Protein AF-D2HVD3-F1 (afdb_monomer_lite)

pLDDT: mean 91.42, std 8.37, range [62.47, 98.31]

Structure (mmCIF, N/CA/C/O backbone):
data_AF-D2HVD3-F1
#
_entry.id   AF-D2HVD3-F1
#
loop_
_atom_site.group_PDB
_atom_site.id
_atom_site.type_symbol
_atom_site.label_atom_id
_atom_site.label_alt_id
_atom_site.label_comp_id
_atom_site.label_asym_id
_atom_site.label_entity_id
_atom_site.label_seq_id
_atom_site.pdbx_PDB_ins_code
_atom_site.Cartn_x
_atom_site.Cartn_y
_atom_site.Cartn_z
_atom_site.occupancy
_atom_site.B_iso_or_equiv
_atom_site.auth_seq_id
_atom_site.auth_comp_id
_atom_site.auth_asym_id
_atom_site.auth_atom_id
_atom_site.pdbx_PDB_model_num
ATOM 1 N N . ALA A 1 1 ? 34.177 -10.890 -65.700 1.00 70.94 1 ALA A N 1
ATOM 2 C CA . ALA A 1 1 ? 34.708 -11.468 -64.447 1.00 70.94 1 ALA A CA 1
ATOM 3 C C . ALA A 1 1 ? 35.240 -10.384 -63.504 1.00 70.94 1 ALA A C 1
ATOM 5 O O . ALA A 1 1 ? 34.550 -10.074 -62.547 1.00 70.94 1 ALA A O 1
ATOM 6 N N . LYS A 1 2 ? 36.352 -9.699 -63.820 1.00 80.81 2 LYS A N 1
ATOM 7 C CA . LYS A 1 2 ? 37.009 -8.730 -62.909 1.00 80.81 2 LYS A CA 1
ATOM 8 C C . LYS A 1 2 ? 36.122 -7.609 -62.332 1.00 80.81 2 LYS A C 1
ATOM 10 O O . LYS A 1 2 ? 36.251 -7.278 -61.164 1.00 80.81 2 LYS A O 1
ATOM 15 N N . GLN A 1 3 ? 35.206 -7.031 -63.117 1.00 84.75 3 GLN A N 1
ATOM 16 C CA . GLN A 1 3 ? 34.312 -5.980 -62.599 1.00 84.75 3 GLN A CA 1
ATOM 17 C C . GLN A 1 3 ? 33.232 -6.491 -61.634 1.00 84.75 3 GLN A C 1
ATOM 19 O O . GLN A 1 3 ? 32.784 -5.732 -60.780 1.00 84.75 3 GLN A O 1
ATOM 24 N N . LEU A 1 4 ? 32.805 -7.752 -61.766 1.00 87.12 4 LEU A N 1
ATOM 25 C CA . LEU A 1 4 ? 31.877 -8.366 -60.813 1.00 87.12 4 LEU A CA 1
ATOM 26 C C . LEU A 1 4 ? 32.582 -8.634 -59.482 1.00 87.12 4 LEU A C 1
ATOM 28 O O . LEU A 1 4 ? 32.057 -8.268 -58.441 1.00 87.12 4 LEU A O 1
ATOM 32 N N . GLU A 1 5 ? 33.803 -9.167 -59.525 1.00 89.44 5 GLU A N 1
ATOM 33 C CA . GLU A 1 5 ? 34.607 -9.417 -58.321 1.00 89.44 5 GLU A CA 1
ATOM 34 C C . GLU A 1 5 ? 34.895 -8.133 -57.532 1.00 89.44 5 GLU A C 1
ATOM 36 O O . GLU A 1 5 ? 34.843 -8.134 -56.302 1.00 89.44 5 GLU A O 1
ATOM 41 N N . GLU A 1 6 ? 35.160 -7.023 -58.226 1.00 90.31 6 GLU A N 1
ATOM 42 C CA . GLU A 1 6 ? 35.380 -5.732 -57.571 1.00 90.31 6 GLU A CA 1
ATOM 43 C C . GLU A 1 6 ? 34.093 -5.181 -56.942 1.00 90.31 6 GLU A C 1
ATOM 45 O O . GLU A 1 6 ? 34.109 -4.719 -55.801 1.00 90.31 6 GLU A O 1
ATOM 50 N N . LYS A 1 7 ? 32.949 -5.299 -57.630 1.00 91.25 7 LYS A N 1
ATOM 51 C CA . LYS A 1 7 ? 31.643 -4.941 -57.052 1.00 91.25 7 LYS A CA 1
ATOM 52 C C . LYS A 1 7 ? 31.320 -5.786 -55.820 1.00 91.25 7 LYS A C 1
ATOM 54 O O . LYS A 1 7 ? 30.923 -5.230 -54.799 1.00 91.25 7 LYS A O 1
ATOM 59 N N . ASP A 1 8 ? 31.562 -7.093 -55.874 1.00 93.12 8 ASP A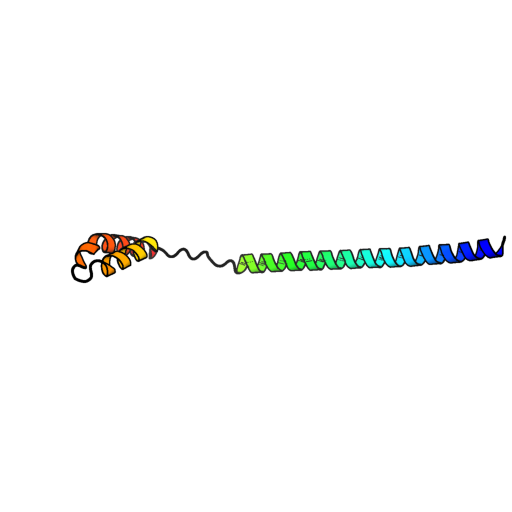 N 1
ATOM 60 C CA . ASP A 1 8 ? 31.342 -7.999 -54.744 1.00 93.12 8 ASP A CA 1
ATOM 61 C C . ASP A 1 8 ? 32.240 -7.657 -53.549 1.00 93.12 8 ASP A C 1
ATOM 63 O O . ASP A 1 8 ? 31.803 -7.724 -52.398 1.00 93.12 8 ASP A O 1
ATOM 67 N N . ARG A 1 9 ? 33.492 -7.252 -53.793 1.00 93.69 9 ARG A N 1
ATOM 68 C CA . ARG A 1 9 ? 34.407 -6.781 -52.742 1.00 93.69 9 ARG A CA 1
ATOM 69 C C . ARG A 1 9 ? 33.905 -5.511 -52.068 1.00 93.69 9 ARG A C 1
ATOM 71 O O . ARG A 1 9 ? 33.935 -5.429 -50.840 1.00 93.69 9 ARG A O 1
ATOM 78 N N . VAL A 1 10 ? 33.427 -4.544 -52.849 1.00 93.25 10 VAL A N 1
ATOM 79 C CA . VAL A 1 10 ? 32.869 -3.292 -52.320 1.00 93.25 10 VAL A CA 1
ATOM 80 C C . VAL A 1 10 ? 31.613 -3.567 -51.492 1.00 93.25 10 VAL A C 1
ATOM 82 O O . VAL A 1 10 ? 31.517 -3.080 -50.366 1.00 93.25 10 VAL A O 1
ATOM 85 N N . ILE A 1 11 ? 30.701 -4.407 -51.992 1.00 93.69 11 ILE A N 1
ATOM 86 C CA . ILE A 1 11 ? 29.474 -4.791 -51.278 1.00 93.69 11 ILE A CA 1
ATOM 87 C C . ILE A 1 11 ? 29.812 -5.484 -49.954 1.00 93.69 11 ILE A C 1
ATOM 89 O O . ILE A 1 11 ? 29.285 -5.098 -48.915 1.00 93.69 11 ILE A O 1
ATOM 93 N N . LYS A 1 12 ? 30.739 -6.451 -49.951 1.00 95.62 12 LYS A N 1
ATOM 94 C CA . LYS A 1 12 ? 31.167 -7.143 -48.721 1.00 95.62 12 LYS A CA 1
ATOM 95 C C . LYS A 1 12 ? 31.778 -6.193 -47.694 1.00 95.62 12 LYS A C 1
ATOM 97 O O . LYS A 1 12 ? 31.519 -6.335 -46.502 1.00 95.62 12 LYS A O 1
ATOM 102 N N . LYS A 1 13 ? 32.575 -5.218 -48.139 1.00 95.62 13 LYS A N 1
ATOM 103 C CA . LYS A 1 13 ? 33.167 -4.212 -47.247 1.00 95.62 13 LYS A CA 1
ATOM 104 C C . LYS A 1 13 ? 32.094 -3.321 -46.619 1.00 95.62 13 LYS A C 1
ATOM 106 O O . LYS A 1 13 ? 32.183 -3.002 -45.437 1.00 95.62 13 LYS A O 1
ATOM 111 N N . GLN A 1 14 ? 31.086 -2.940 -47.398 1.00 95.00 14 GLN A N 1
ATOM 112 C CA . GLN A 1 14 ? 29.978 -2.120 -46.924 1.00 95.00 14 GLN A CA 1
ATOM 113 C C . GLN A 1 14 ? 29.055 -2.893 -45.968 1.00 95.00 14 GLN A C 1
ATOM 115 O O . GLN A 1 14 ? 28.685 -2.363 -44.925 1.00 95.00 14 GLN A O 1
ATOM 120 N N . ASP A 1 15 ? 28.752 -4.156 -46.271 1.00 96.44 15 ASP A N 1
ATOM 121 C CA . ASP A 1 15 ? 27.992 -5.055 -45.393 1.00 96.44 15 ASP A CA 1
ATOM 122 C C . ASP A 1 15 ? 28.696 -5.256 -44.043 1.00 96.44 15 ASP A C 1
ATOM 124 O O . ASP A 1 15 ? 28.082 -5.082 -42.992 1.00 96.44 15 ASP A O 1
ATOM 128 N N . ALA A 1 16 ? 30.005 -5.530 -44.058 1.00 96.81 16 ALA A N 1
ATOM 129 C CA . ALA A 1 16 ? 30.795 -5.663 -42.836 1.00 96.81 16 ALA A CA 1
ATOM 130 C C . ALA A 1 16 ? 30.783 -4.374 -41.998 1.00 96.81 16 ALA A C 1
ATOM 132 O O . ALA A 1 16 ? 30.585 -4.430 -40.785 1.00 96.81 16 ALA A O 1
ATOM 133 N N . PHE A 1 17 ? 30.929 -3.214 -42.647 1.00 96.50 17 PHE A N 1
ATOM 134 C CA . PHE A 1 17 ? 30.875 -1.917 -41.976 1.00 96.50 17 PHE A CA 1
ATOM 135 C C . PHE A 1 17 ? 29.519 -1.672 -41.302 1.00 96.50 17 PHE A C 1
ATOM 137 O O . PHE A 1 17 ? 29.473 -1.305 -40.130 1.00 96.50 17 PHE A O 1
ATOM 144 N N . TYR A 1 18 ? 28.406 -1.900 -42.007 1.00 96.50 18 TYR A N 1
ATOM 145 C CA . TYR A 1 18 ? 27.078 -1.681 -41.431 1.00 96.50 18 TYR A CA 1
ATOM 146 C C . TYR A 1 18 ? 26.738 -2.680 -40.327 1.00 96.50 18 TYR A C 1
ATOM 148 O O . TYR A 1 18 ? 26.151 -2.279 -39.323 1.00 96.50 18 TYR A O 1
ATOM 156 N N . LYS A 1 19 ? 27.152 -3.945 -40.455 1.00 97.69 19 LYS A N 1
ATOM 157 C CA . LYS A 1 19 ? 27.004 -4.940 -39.383 1.00 97.69 19 LYS A CA 1
ATOM 158 C C . LYS A 1 19 ? 27.740 -4.528 -38.116 1.00 97.69 19 LYS A C 1
ATOM 160 O O . LYS A 1 19 ? 27.183 -4.647 -37.032 1.00 97.69 19 LYS A O 1
ATOM 165 N N . GLU A 1 20 ? 28.954 -3.998 -38.244 1.00 97.19 20 GLU A N 1
ATOM 166 C CA . GLU A 1 20 ? 29.709 -3.504 -37.092 1.00 97.19 20 GLU A CA 1
ATOM 167 C C . GLU A 1 20 ? 29.019 -2.304 -36.425 1.00 97.19 20 GLU A C 1
ATOM 169 O O . GLU A 1 20 ? 28.926 -2.245 -35.199 1.00 97.19 20 GLU A O 1
ATOM 174 N N . GLN A 1 21 ? 28.494 -1.357 -37.208 1.00 96.31 21 GLN A N 1
ATOM 175 C CA . GLN A 1 21 ? 27.754 -0.217 -36.656 1.00 96.31 21 GLN A CA 1
ATOM 176 C C . GLN A 1 21 ? 26.469 -0.651 -35.942 1.00 96.31 21 GLN A C 1
ATOM 178 O O . GLN A 1 21 ? 26.179 -0.143 -34.859 1.00 96.31 21 GLN A O 1
ATOM 183 N N . LEU A 1 22 ? 25.722 -1.599 -36.519 1.00 96.69 22 LEU A N 1
ATOM 184 C CA . LEU A 1 22 ? 24.520 -2.159 -35.902 1.00 96.69 22 LEU A CA 1
ATOM 185 C C . LEU A 1 22 ? 24.848 -2.860 -34.584 1.00 96.69 22 LEU A C 1
ATOM 187 O O . LEU A 1 22 ? 24.223 -2.548 -33.577 1.00 96.69 22 LEU A O 1
ATOM 191 N N . ALA A 1 23 ? 25.883 -3.703 -34.560 1.00 97.00 23 ALA A N 1
ATOM 192 C CA . ALA A 1 23 ? 26.306 -4.394 -33.344 1.00 97.00 23 ALA A CA 1
ATOM 193 C C . ALA A 1 23 ? 26.667 -3.411 -32.218 1.00 97.00 23 ALA A C 1
ATOM 195 O O . ALA A 1 23 ? 26.222 -3.572 -31.085 1.00 97.00 23 ALA A O 1
ATOM 196 N N . ARG A 1 24 ? 27.404 -2.336 -32.533 1.00 95.81 24 ARG A N 1
ATOM 197 C CA . ARG A 1 24 ? 27.742 -1.284 -31.555 1.00 95.81 24 ARG A CA 1
ATOM 198 C C . ARG A 1 24 ? 26.511 -0.531 -31.047 1.00 95.81 24 ARG A C 1
ATOM 200 O O . ARG A 1 24 ? 26.475 -0.114 -29.890 1.00 95.81 24 ARG A O 1
ATOM 207 N N . LEU A 1 25 ? 25.525 -0.299 -31.914 1.00 95.38 25 LEU A N 1
ATOM 208 C CA . LEU A 1 25 ? 24.282 0.370 -31.534 1.00 95.38 25 LEU A CA 1
ATOM 209 C C . LEU A 1 25 ? 23.433 -0.522 -30.621 1.00 95.38 25 LEU A C 1
ATOM 211 O O . LEU A 1 25 ? 22.929 -0.043 -29.607 1.00 95.38 25 LEU A O 1
ATOM 215 N N . GLU A 1 26 ? 23.306 -1.804 -30.960 1.00 95.00 26 GLU A N 1
ATOM 216 C CA . GLU A 1 26 ? 22.599 -2.809 -3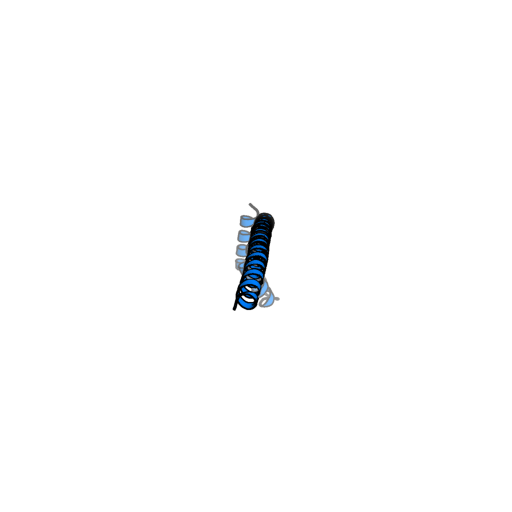0.164 1.00 95.00 26 GLU A CA 1
ATOM 217 C C . GLU A 1 26 ? 23.246 -2.986 -28.789 1.00 95.00 26 GLU A C 1
ATOM 219 O O . GLU A 1 26 ? 22.546 -2.944 -27.776 1.00 95.00 26 GLU A O 1
ATOM 224 N N . GLU A 1 27 ? 24.576 -3.090 -28.734 1.00 95.19 27 GLU A N 1
ATOM 225 C CA . GLU A 1 27 ? 25.342 -3.170 -27.489 1.00 95.19 27 GLU A CA 1
ATOM 226 C C . GLU A 1 27 ? 25.051 -1.962 -26.592 1.00 95.19 27 GLU A C 1
ATOM 228 O O . GLU A 1 27 ? 24.536 -2.130 -25.484 1.00 95.19 27 GLU A O 1
ATOM 233 N N . ARG A 1 28 ? 25.244 -0.740 -27.107 1.00 92.62 28 ARG A N 1
ATOM 234 C CA . ARG A 1 28 ? 24.988 0.498 -26.353 1.00 92.62 28 ARG A CA 1
ATOM 235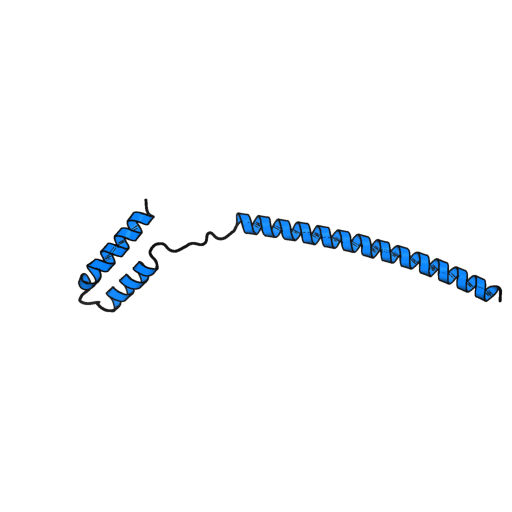 C C . ARG A 1 28 ? 23.535 0.617 -25.897 1.00 92.62 28 ARG A C 1
ATOM 237 O O . ARG A 1 28 ? 23.270 1.048 -24.775 1.00 92.62 28 ARG A O 1
ATOM 244 N N . SER A 1 29 ? 22.584 0.258 -26.758 1.00 91.62 29 SER A N 1
ATOM 245 C CA . SER A 1 29 ? 21.163 0.276 -26.410 1.00 91.62 29 SER A CA 1
ATOM 246 C C . SER A 1 29 ? 20.858 -0.717 -25.290 1.00 91.62 29 SER A C 1
ATOM 248 O O . SER A 1 29 ? 20.080 -0.405 -24.390 1.00 91.62 29 SER A O 1
ATOM 250 N N . SER A 1 30 ? 21.471 -1.902 -25.327 1.00 91.94 30 SER A N 1
ATOM 251 C CA . SER A 1 30 ? 21.283 -2.932 -24.306 1.00 91.94 30 SER A CA 1
AT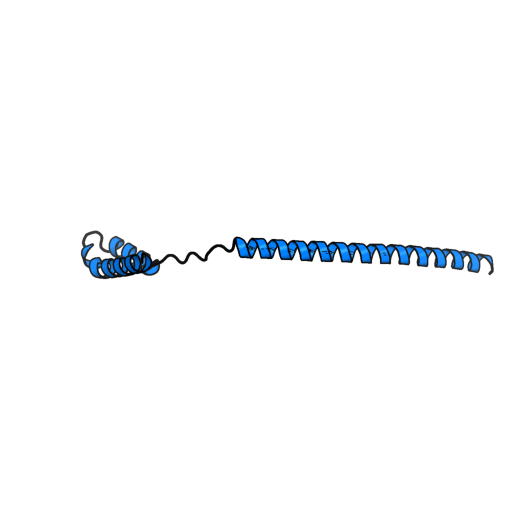OM 252 C C . SER A 1 30 ? 21.862 -2.511 -22.955 1.00 91.94 30 SER A C 1
ATOM 254 O O . SER A 1 30 ? 21.210 -2.698 -21.929 1.00 91.94 30 SER A O 1
ATOM 256 N N . GLU A 1 31 ? 23.038 -1.882 -22.942 1.00 89.38 31 GLU A N 1
ATOM 257 C CA . GLU A 1 31 ? 23.662 -1.352 -21.729 1.00 89.38 31 GLU A CA 1
ATOM 258 C C . GLU A 1 31 ? 22.812 -0.243 -21.113 1.00 89.38 31 GLU A C 1
ATOM 260 O O . GLU A 1 31 ? 22.530 -0.266 -19.915 1.00 89.38 31 GLU A O 1
ATOM 265 N N . PHE A 1 32 ? 22.331 0.689 -21.939 1.00 89.00 32 PHE A N 1
ATOM 266 C CA . PHE A 1 32 ? 21.474 1.773 -21.474 1.00 89.00 32 PHE A CA 1
ATOM 267 C C . PHE A 1 32 ? 20.156 1.249 -20.899 1.00 89.00 32 PHE A C 1
ATOM 269 O O . PHE A 1 32 ? 19.729 1.690 -19.831 1.00 89.00 32 PHE A O 1
ATOM 276 N N . TYR A 1 33 ? 19.523 0.284 -21.572 1.00 85.38 33 TYR A N 1
ATOM 277 C CA . TYR A 1 33 ? 18.275 -0.310 -21.101 1.00 85.38 33 TYR A CA 1
ATOM 278 C C . TYR A 1 33 ? 18.463 -1.061 -19.779 1.00 85.38 33 TYR A C 1
ATOM 280 O O . TYR A 1 33 ? 17.652 -0.887 -18.868 1.00 85.38 33 TYR A O 1
ATOM 288 N N . LYS A 1 34 ? 19.548 -1.836 -19.639 1.00 87.31 34 LYS A N 1
ATOM 289 C CA . LYS A 1 34 ? 19.892 -2.541 -18.394 1.00 87.31 34 LYS A CA 1
ATOM 290 C C . LYS A 1 34 ? 20.083 -1.570 -17.240 1.00 87.31 34 LYS A C 1
ATOM 292 O O . LYS A 1 34 ? 19.353 -1.660 -16.261 1.00 87.31 34 LYS A O 1
ATOM 297 N N . VAL A 1 35 ? 20.985 -0.596 -17.385 1.00 85.00 35 VAL A N 1
ATOM 298 C CA . VAL A 1 35 ? 21.269 0.382 -16.324 1.00 85.00 35 VAL A CA 1
ATOM 299 C C . VAL A 1 35 ? 20.007 1.159 -15.957 1.00 85.00 35 VAL A C 1
ATOM 301 O O . VAL A 1 35 ? 19.711 1.320 -14.778 1.00 85.00 35 VAL A O 1
ATOM 304 N N . THR A 1 36 ? 19.225 1.602 -16.943 1.00 87.56 36 THR A N 1
ATOM 305 C CA . THR A 1 36 ? 17.984 2.346 -16.682 1.00 87.56 36 THR A CA 1
ATOM 306 C C . THR A 1 36 ? 16.970 1.499 -15.919 1.00 87.56 36 THR A C 1
ATOM 308 O O . THR A 1 36 ? 16.393 1.970 -14.942 1.00 87.56 36 THR A O 1
ATOM 311 N N . THR A 1 37 ? 16.776 0.245 -16.331 1.00 91.38 37 THR A N 1
ATOM 312 C CA . THR A 1 37 ? 15.815 -0.664 -15.695 1.00 91.38 37 THR A CA 1
ATOM 313 C C . THR A 1 37 ? 16.260 -1.038 -14.287 1.00 91.38 37 THR A C 1
ATOM 315 O O . THR A 1 37 ? 15.463 -0.954 -13.361 1.00 91.38 37 THR A O 1
ATOM 318 N N . GLU A 1 38 ? 17.533 -1.380 -14.095 1.00 92.88 38 GLU A N 1
ATOM 319 C CA . GLU A 1 38 ? 18.092 -1.742 -12.788 1.00 92.88 38 GLU A CA 1
ATOM 320 C C . GLU A 1 38 ? 18.045 -0.570 -11.801 1.00 92.88 38 GLU A C 1
ATOM 322 O O . GLU A 1 38 ? 17.613 -0.736 -10.661 1.00 92.88 38 GLU A O 1
ATOM 327 N N . GLN A 1 39 ? 18.439 0.633 -12.232 1.00 92.50 39 GLN A N 1
ATOM 328 C CA . GLN A 1 39 ? 18.382 1.828 -11.386 1.00 92.50 39 GLN A CA 1
ATOM 329 C C . GLN A 1 39 ? 16.939 2.210 -11.053 1.00 92.50 39 GLN A C 1
ATOM 331 O O . GLN A 1 39 ? 16.652 2.569 -9.912 1.00 92.50 39 GLN A O 1
ATOM 336 N N . TYR A 1 40 ? 16.024 2.101 -12.020 1.00 93.19 40 TYR A N 1
ATOM 337 C CA . TYR A 1 40 ? 14.603 2.340 -11.784 1.00 93.19 40 TYR A CA 1
ATOM 338 C C . TYR A 1 40 ? 14.028 1.341 -10.781 1.00 93.19 40 TYR A C 1
ATOM 340 O O . TYR A 1 40 ? 13.419 1.758 -9.800 1.00 93.19 40 TYR A O 1
ATOM 348 N N . GLN A 1 41 ? 14.258 0.044 -10.996 1.00 95.00 41 GLN A N 1
ATOM 349 C CA . GLN A 1 41 ? 13.797 -1.032 -10.121 1.00 95.00 41 GLN A CA 1
ATOM 350 C C . GLN A 1 41 ? 14.292 -0.802 -8.690 1.00 95.00 41 GLN A C 1
ATOM 352 O O . GLN A 1 41 ? 13.498 -0.783 -7.753 1.00 95.00 41 GLN A O 1
ATOM 357 N N . LYS A 1 42 ? 15.589 -0.519 -8.535 1.00 94.88 42 LYS A N 1
ATOM 358 C CA . LYS A 1 42 ? 16.198 -0.225 -7.239 1.00 94.88 42 LYS A CA 1
ATOM 359 C C . LYS A 1 42 ? 15.570 1.000 -6.574 1.00 94.88 42 LYS A C 1
ATOM 361 O O . LYS A 1 42 ? 15.242 0.953 -5.392 1.00 94.88 42 LYS A O 1
ATOM 366 N N . ALA A 1 43 ? 15.369 2.088 -7.316 1.00 93.31 43 ALA A N 1
ATOM 367 C CA . ALA A 1 43 ? 14.717 3.283 -6.788 1.00 93.31 43 ALA A CA 1
ATOM 368 C C . ALA A 1 43 ? 13.263 3.003 -6.368 1.00 93.31 43 ALA A C 1
ATOM 370 O O . ALA A 1 43 ? 12.822 3.485 -5.325 1.00 93.31 43 ALA A O 1
ATOM 371 N N . ALA A 1 44 ? 12.530 2.197 -7.141 1.00 92.44 44 ALA A N 1
ATOM 372 C CA . ALA A 1 44 ? 11.181 1.757 -6.800 1.00 92.44 44 ALA A CA 1
ATOM 373 C C . ALA A 1 44 ? 11.168 0.934 -5.503 1.00 92.44 44 ALA A C 1
ATOM 375 O O . ALA A 1 44 ? 10.365 1.225 -4.624 1.00 92.44 44 ALA A O 1
ATOM 376 N N . GLU A 1 45 ? 12.083 -0.023 -5.341 1.00 91.38 45 GLU A N 1
ATOM 377 C CA . GLU A 1 45 ? 12.217 -0.841 -4.126 1.00 91.38 45 GLU A CA 1
ATOM 378 C C . GLU A 1 45 ? 12.622 -0.008 -2.896 1.00 91.38 45 GLU A C 1
ATOM 380 O O . GLU A 1 45 ? 12.110 -0.210 -1.791 1.00 91.38 45 GLU A O 1
ATOM 385 N N . GLU A 1 46 ? 13.510 0.974 -3.062 1.00 91.62 46 GLU A N 1
ATOM 386 C CA . GLU A 1 46 ? 13.884 1.910 -1.997 1.00 91.62 46 GLU A CA 1
ATOM 387 C C . GLU A 1 46 ? 12.706 2.792 -1.565 1.00 91.62 46 GLU A C 1
ATOM 389 O O . GLU A 1 46 ? 12.519 3.041 -0.372 1.00 91.62 46 GLU A O 1
ATOM 394 N N . VAL A 1 47 ? 11.893 3.263 -2.512 1.00 90.56 47 VAL A N 1
ATOM 395 C CA . VAL A 1 47 ? 10.669 4.011 -2.205 1.00 90.56 47 VAL A CA 1
ATOM 396 C C . VAL A 1 47 ? 9.649 3.089 -1.551 1.00 90.56 47 VAL A C 1
ATOM 398 O O . VAL A 1 47 ? 9.110 3.435 -0.504 1.00 90.56 47 VAL A O 1
ATOM 401 N N . GLU A 1 48 ? 9.412 1.904 -2.108 1.00 86.56 48 GLU A N 1
ATOM 402 C CA . GLU A 1 48 ? 8.473 0.948 -1.539 1.00 86.56 48 GLU A CA 1
ATOM 403 C C . GLU A 1 48 ? 8.870 0.622 -0.104 1.00 86.56 48 GLU A C 1
ATOM 405 O O . GLU A 1 48 ? 8.052 0.807 0.779 1.00 86.56 48 GLU A O 1
ATOM 410 N N . SER A 1 49 ? 10.121 0.250 0.175 1.00 84.44 49 SER A N 1
ATOM 411 C CA . SER A 1 49 ? 10.578 -0.074 1.534 1.00 84.44 49 SER A CA 1
ATOM 412 C C . SER A 1 49 ? 10.419 1.077 2.536 1.00 84.44 49 SER A C 1
ATOM 414 O O . SER A 1 49 ? 9.997 0.833 3.666 1.00 84.44 49 SER A O 1
ATOM 416 N N . LYS A 1 50 ? 10.695 2.327 2.138 1.00 83.31 50 LYS A N 1
ATOM 417 C CA . LYS A 1 50 ? 10.527 3.515 2.999 1.00 83.31 50 LYS A CA 1
ATOM 418 C C . LYS A 1 50 ? 9.066 3.884 3.232 1.00 83.31 50 LYS A C 1
ATOM 420 O O . LYS A 1 50 ? 8.729 4.407 4.291 1.00 83.31 50 LYS A O 1
ATOM 425 N N . PHE A 1 51 ? 8.219 3.643 2.238 1.00 80.19 51 PHE A N 1
ATOM 426 C CA . PHE A 1 51 ? 6.815 4.036 2.238 1.00 80.19 51 PHE A CA 1
ATOM 427 C C . PHE A 1 51 ? 5.866 2.843 2.301 1.00 80.19 51 PHE A C 1
ATOM 429 O O . PHE A 1 51 ? 4.672 3.021 2.038 1.00 80.19 51 PHE A O 1
ATOM 436 N N . LYS A 1 52 ? 6.359 1.648 2.673 1.00 67.44 52 LYS A N 1
ATOM 437 C CA . LYS A 1 52 ? 5.517 0.480 2.927 1.00 67.44 52 LYS A CA 1
ATOM 438 C C . LYS A 1 52 ? 4.482 0.955 3.917 1.00 67.44 52 LYS A C 1
ATOM 440 O O . LYS A 1 52 ? 4.803 1.331 5.045 1.00 67.44 52 LYS A O 1
ATOM 445 N N . ARG A 1 53 ? 3.240 1.031 3.439 1.00 68.69 53 ARG A N 1
ATOM 446 C CA . ARG A 1 53 ? 2.110 1.383 4.280 1.00 68.69 53 ARG A CA 1
ATOM 447 C C . ARG A 1 53 ? 2.160 0.370 5.402 1.00 68.69 53 ARG A C 1
ATOM 449 O O . ARG A 1 53 ? 2.050 -0.822 5.128 1.00 68.69 53 ARG A O 1
ATOM 456 N N . TYR A 1 54 ? 2.402 0.842 6.623 1.00 64.94 54 TYR A N 1
ATOM 457 C CA . TYR A 1 54 ? 2.167 0.030 7.803 1.00 64.94 54 TYR A CA 1
ATOM 458 C C . TYR A 1 54 ? 0.829 -0.655 7.570 1.00 64.94 54 TYR A C 1
ATOM 460 O O . TYR A 1 54 ? -0.160 0.034 7.295 1.00 64.94 54 TYR A O 1
ATOM 468 N N . GLU A 1 55 ? 0.813 -1.986 7.579 1.00 62.47 55 GLU A N 1
ATOM 469 C CA . GLU A 1 55 ? -0.447 -2.705 7.592 1.00 62.47 55 GLU A CA 1
ATOM 470 C C . GLU A 1 55 ? -1.117 -2.315 8.907 1.00 62.47 55 GLU A C 1
ATOM 472 O O . GLU A 1 55 ? -0.809 -2.839 9.980 1.00 62.47 55 GLU A O 1
ATOM 477 N N . PHE A 1 56 ? -1.949 -1.277 8.836 1.00 67.44 56 PHE A N 1
ATOM 478 C CA . PHE A 1 56 ? -2.712 -0.796 9.962 1.00 67.44 56 PHE A CA 1
ATOM 479 C C . PHE A 1 56 ? -3.759 -1.860 10.224 1.00 67.44 56 PHE A C 1
ATOM 481 O O . PHE A 1 56 ? -4.789 -1.924 9.556 1.00 67.44 56 PHE A O 1
ATOM 488 N N . HIS A 1 57 ? -3.448 -2.730 11.171 1.00 71.62 57 HIS A N 1
ATOM 489 C CA . HIS A 1 57 ? -4.386 -3.702 11.680 1.00 71.62 57 HIS A CA 1
ATOM 490 C C . HIS A 1 57 ? -5.234 -2.981 12.728 1.00 71.62 57 HIS A C 1
ATOM 492 O O . HIS A 1 57 ? -4.717 -2.660 13.802 1.00 71.62 57 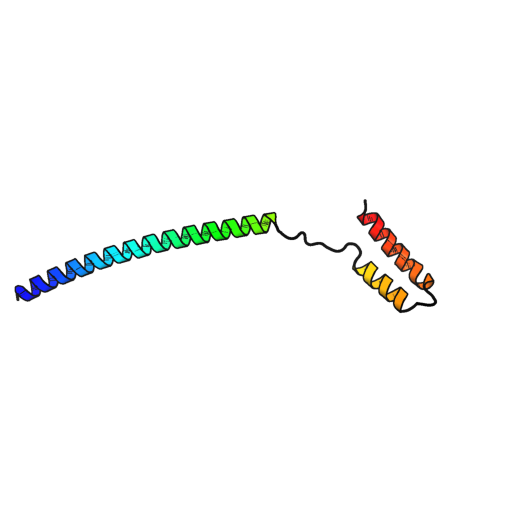HIS A O 1
ATOM 498 N N . PRO A 1 58 ? -6.507 -2.657 12.431 1.00 81.94 58 PRO A N 1
ATOM 499 C CA . PRO A 1 58 ? -7.358 -1.979 13.392 1.00 81.94 58 PRO A CA 1
ATOM 500 C C . PRO A 1 58 ? -7.502 -2.854 14.638 1.00 81.94 58 PRO A C 1
ATOM 502 O O . PRO A 1 58 ? -8.044 -3.962 14.600 1.00 81.94 58 PRO A O 1
ATOM 505 N N . VAL A 1 59 ? -6.987 -2.353 15.758 1.00 90.06 59 VAL A N 1
ATOM 506 C CA . VAL A 1 59 ? -7.007 -3.090 17.018 1.00 90.06 59 VAL A CA 1
ATOM 507 C C . VAL A 1 59 ? -8.452 -3.225 17.495 1.00 90.06 59 VAL A C 1
ATOM 509 O O . VAL A 1 59 ? -9.226 -2.271 17.452 1.00 90.06 59 VAL A O 1
ATOM 512 N N . CYS A 1 60 ? -8.826 -4.425 17.942 1.00 94.88 60 CYS A N 1
ATOM 513 C CA . CYS A 1 60 ? -10.173 -4.746 18.422 1.00 94.88 60 CYS A CA 1
ATOM 514 C C . CYS A 1 60 ? -11.295 -4.634 17.371 1.00 94.88 60 CYS A C 1
ATOM 516 O O . CYS A 1 60 ? -12.462 -4.599 17.766 1.00 94.88 60 CYS A O 1
ATOM 518 N N . ALA A 1 61 ? -10.990 -4.608 16.066 1.00 94.00 61 ALA A N 1
ATOM 519 C CA . ALA A 1 61 ? -11.986 -4.410 15.004 1.00 94.00 61 ALA A CA 1
ATOM 520 C C . ALA A 1 61 ? -13.163 -5.396 15.065 1.00 94.00 61 ALA A C 1
ATOM 522 O O . ALA A 1 61 ? -14.322 -4.988 14.977 1.00 94.00 61 ALA A O 1
ATOM 523 N N . ASP A 1 62 ? -12.891 -6.676 15.313 1.00 94.69 62 ASP A N 1
ATOM 524 C CA . ASP A 1 62 ? -13.942 -7.691 15.431 1.00 94.69 62 ASP A CA 1
ATOM 525 C C . ASP A 1 62 ? -14.845 -7.451 16.645 1.00 94.69 62 ASP A C 1
ATOM 527 O O . ASP A 1 62 ? -16.065 -7.607 16.574 1.00 94.69 62 ASP A O 1
ATOM 531 N N . LEU A 1 63 ? -14.258 -7.046 17.777 1.00 96.56 63 LEU A N 1
ATOM 532 C CA . LEU A 1 63 ? -15.016 -6.696 18.979 1.00 96.56 63 LEU A CA 1
ATOM 533 C C . LEU A 1 63 ? -15.837 -5.423 18.755 1.00 96.56 63 LEU A C 1
ATOM 535 O O . LEU A 1 63 ? -16.985 -5.366 19.195 1.00 96.56 63 LEU A O 1
ATOM 539 N N . GLN A 1 64 ? -15.291 -4.446 18.027 1.00 96.50 64 GLN A N 1
ATOM 540 C CA . GLN A 1 64 ? -15.993 -3.229 17.625 1.00 96.50 64 GLN A CA 1
ATOM 541 C C . GLN A 1 64 ? -17.194 -3.547 16.721 1.00 96.50 64 GLN A C 1
ATOM 543 O O . GLN A 1 64 ? -18.288 -3.023 16.932 1.00 96.50 64 GLN A O 1
ATOM 548 N N . ALA A 1 65 ? -17.033 -4.436 15.741 1.00 97.44 65 ALA A N 1
ATOM 549 C CA . ALA A 1 65 ? -18.132 -4.862 14.880 1.00 97.44 65 ALA A CA 1
ATOM 550 C C . ALA A 1 65 ? -19.242 -5.551 15.692 1.00 97.44 65 ALA A C 1
ATOM 552 O O . ALA A 1 65 ? -20.417 -5.191 15.577 1.00 97.44 65 ALA A O 1
ATOM 553 N N . LYS A 1 66 ? -18.867 -6.481 16.579 1.00 97.62 66 LYS A N 1
ATOM 554 C CA . LYS A 1 66 ? -19.812 -7.222 17.425 1.00 97.62 66 LYS A CA 1
ATOM 555 C C . LYS A 1 66 ? -20.566 -6.307 18.393 1.00 97.62 66 LYS A C 1
ATOM 557 O O . LYS A 1 66 ? -21.780 -6.447 18.530 1.00 97.62 66 LYS A O 1
ATOM 562 N N . ILE A 1 67 ? -19.891 -5.371 19.069 1.00 98.00 67 ILE A N 1
ATOM 563 C CA . ILE A 1 67 ? -20.554 -4.477 20.036 1.00 98.00 67 ILE A CA 1
ATOM 564 C C . ILE A 1 67 ? -21.531 -3.525 19.337 1.00 98.00 67 ILE A C 1
ATOM 566 O O . ILE A 1 67 ? -22.651 -3.338 19.813 1.00 98.00 67 ILE A O 1
ATOM 570 N N . LEU A 1 68 ? -21.156 -2.993 18.167 1.00 97.81 68 LEU A N 1
ATOM 571 C CA . LEU A 1 68 ? -22.043 -2.160 17.354 1.00 97.81 68 LEU A CA 1
ATOM 572 C C . LEU A 1 68 ? -23.271 -2.944 16.888 1.00 97.81 68 LEU A C 1
ATOM 574 O O . LEU A 1 68 ? -24.388 -2.428 16.947 1.00 97.81 68 LEU A O 1
ATOM 578 N N . GLN A 1 69 ? -23.086 -4.193 16.460 1.00 98.25 69 GLN A N 1
ATOM 579 C CA . GLN A 1 69 ? -24.194 -5.071 16.101 1.00 98.25 69 GLN A CA 1
ATOM 580 C C . GLN A 1 69 ? -25.121 -5.326 17.296 1.00 98.25 69 GLN A C 1
ATOM 582 O O . GLN A 1 69 ? -26.336 -5.195 17.153 1.00 98.25 69 GLN A O 1
ATOM 587 N N . CYS A 1 70 ? -24.566 -5.619 18.474 1.00 98.31 70 CYS A N 1
ATOM 588 C CA . CYS A 1 70 ? -25.356 -5.867 19.676 1.00 98.31 70 CYS A CA 1
ATOM 589 C C . CYS A 1 70 ? -26.228 -4.659 20.042 1.00 98.31 70 CYS A C 1
ATOM 591 O O . CYS A 1 70 ? -27.429 -4.823 20.257 1.00 98.31 70 CYS A O 1
ATOM 593 N N . TYR A 1 71 ? -25.672 -3.443 20.044 1.00 98.31 71 TYR A N 1
ATOM 594 C CA . TYR A 1 71 ? -26.450 -2.239 20.350 1.00 98.31 71 TYR A CA 1
ATOM 595 C C . TYR A 1 71 ? -27.543 -1.953 19.318 1.00 98.31 71 TYR A C 1
ATOM 597 O O . TYR A 1 71 ? -28.637 -1.540 19.695 1.00 98.31 71 TYR A O 1
ATOM 605 N N . ARG A 1 72 ? -27.288 -2.216 18.029 1.00 98.06 72 ARG A N 1
ATOM 606 C CA . ARG A 1 72 ? -28.313 -2.087 16.977 1.00 98.06 72 ARG A CA 1
ATOM 607 C C . ARG A 1 72 ? -29.472 -3.063 17.170 1.00 98.06 72 ARG A C 1
ATOM 609 O O . ARG A 1 72 ? -30.605 -2.710 16.873 1.00 98.06 72 ARG A O 1
ATOM 616 N N . GLN A 1 73 ? -29.196 -4.272 17.652 1.00 97.94 73 GLN A N 1
ATOM 617 C CA . GLN A 1 73 ? -30.217 -5.295 17.897 1.00 97.94 73 GLN A CA 1
ATOM 618 C C . GLN A 1 73 ? -30.956 -5.095 19.231 1.00 97.94 73 GLN A C 1
ATOM 620 O O . GLN A 1 73 ? -32.101 -5.512 19.358 1.00 97.94 73 GLN A O 1
ATOM 625 N N . ASN A 1 74 ? -30.328 -4.434 20.210 1.00 96.81 74 ASN A N 1
ATOM 626 C CA . ASN A 1 74 ? -30.838 -4.281 21.576 1.00 96.81 74 ASN A CA 1
ATOM 627 C C . ASN A 1 74 ? -31.005 -2.802 21.963 1.00 96.81 74 ASN A C 1
ATOM 629 O O . ASN A 1 74 ? -30.561 -2.378 23.029 1.00 96.81 74 ASN A O 1
ATOM 633 N N . THR A 1 75 ? -31.643 -1.998 21.110 1.00 95.06 75 THR A N 1
ATOM 634 C CA . THR A 1 75 ? -31.746 -0.533 21.285 1.00 95.06 75 THR A CA 1
ATOM 635 C C . THR A 1 75 ? -32.427 -0.103 22.587 1.00 95.06 75 THR A C 1
ATOM 637 O O . THR A 1 75 ? -32.037 0.903 23.170 1.00 95.06 75 THR A O 1
ATOM 640 N N 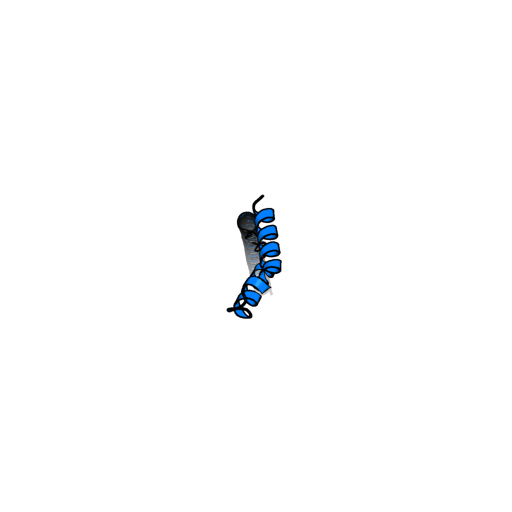. GLN A 1 76 ? -33.403 -0.876 23.073 1.00 96.50 76 GLN A N 1
ATOM 641 C CA . GLN A 1 76 ? -34.108 -0.633 24.344 1.00 96.50 76 GLN A CA 1
ATOM 642 C C . GLN A 1 76 ? -33.532 -1.437 25.522 1.00 96.50 76 GLN A C 1
ATOM 644 O O . GLN A 1 76 ? -33.954 -1.270 26.661 1.00 96.50 76 GLN A O 1
ATOM 649 N N . GLN A 1 77 ? -32.582 -2.337 25.256 1.00 96.19 77 GLN A N 1
ATOM 650 C CA . GLN A 1 77 ? -32.003 -3.266 26.233 1.00 96.19 77 GLN A CA 1
ATOM 651 C C . GLN A 1 77 ? -30.476 -3.279 26.112 1.00 96.19 77 GLN A C 1
ATOM 653 O O . GLN A 1 77 ? -29.834 -4.326 26.069 1.00 96.19 77 GLN A O 1
ATOM 658 N N . THR A 1 78 ? -29.871 -2.096 26.035 1.00 94.81 78 THR A N 1
ATOM 659 C CA . THR A 1 78 ? -28.434 -1.938 25.754 1.00 94.81 78 THR A CA 1
ATOM 660 C C . THR A 1 78 ? -27.543 -2.597 26.809 1.00 94.81 78 THR A C 1
ATOM 662 O O . THR A 1 78 ? -26.439 -3.041 26.494 1.00 94.81 78 THR A O 1
ATOM 665 N N . LEU A 1 79 ? -28.035 -2.744 28.044 1.00 96.56 79 LEU A N 1
ATOM 666 C CA . LEU A 1 79 ? -27.343 -3.449 29.126 1.00 96.56 79 LEU A CA 1
ATOM 667 C C . LEU A 1 79 ? -27.113 -4.940 28.832 1.00 96.56 79 LEU A C 1
ATOM 669 O O . LEU A 1 79 ? -26.147 -5.508 29.346 1.00 96.56 79 LEU A O 1
ATOM 673 N N . SER A 1 80 ? -27.903 -5.559 27.948 1.00 97.50 80 SER A N 1
ATOM 674 C CA . SER A 1 80 ? -27.665 -6.928 27.465 1.00 97.50 80 SER A CA 1
ATOM 675 C C . SER A 1 80 ? -26.330 -7.059 26.716 1.00 97.50 80 SER A C 1
ATOM 677 O O . SER A 1 80 ? -25.755 -8.142 26.655 1.00 97.50 80 SER A O 1
ATOM 679 N N . CYS A 1 81 ? -25.776 -5.951 26.209 1.00 98.19 81 CYS A N 1
ATOM 680 C CA . CYS A 1 81 ? -24.475 -5.902 25.538 1.00 98.19 81 CYS A CA 1
ATOM 681 C C . CYS A 1 81 ? -23.292 -5.649 26.492 1.00 98.19 81 CYS A C 1
ATOM 683 O O . CYS A 1 81 ? -22.148 -5.569 26.041 1.00 98.19 81 CYS A O 1
ATOM 685 N N . SER A 1 82 ? -23.528 -5.524 27.803 1.00 97.81 82 SER A N 1
ATOM 686 C CA . SER A 1 82 ? -22.518 -5.120 28.798 1.00 97.81 82 SER A CA 1
ATOM 687 C C . SER A 1 82 ? -21.288 -6.033 28.848 1.00 97.81 82 SER A C 1
ATOM 689 O O . SER A 1 82 ? -20.158 -5.549 28.918 1.00 97.81 82 SER A O 1
ATOM 691 N N . ALA A 1 83 ? -21.468 -7.351 28.745 1.00 98.06 83 ALA A N 1
ATOM 692 C CA . ALA A 1 83 ? -20.354 -8.299 28.710 1.00 98.06 83 ALA A CA 1
ATOM 693 C C . ALA A 1 83 ? -19.429 -8.057 27.504 1.00 98.06 83 ALA A C 1
ATOM 695 O O . ALA A 1 83 ? -18.203 -8.083 27.636 1.00 98.06 83 ALA A O 1
ATOM 696 N N . LEU A 1 84 ? -20.017 -7.765 26.343 1.00 97.94 84 LEU A N 1
ATOM 697 C CA . LEU A 1 84 ? -19.298 -7.476 25.107 1.00 97.94 84 LEU A CA 1
ATOM 698 C C . LEU A 1 84 ? -18.629 -6.095 25.151 1.00 97.94 84 LEU A C 1
ATOM 700 O O . LEU A 1 84 ? -17.488 -5.949 24.716 1.00 97.94 84 LEU A O 1
ATOM 704 N N . ALA A 1 85 ? -19.289 -5.110 25.764 1.00 97.88 85 ALA A N 1
ATOM 705 C CA . ALA A 1 85 ? -18.709 -3.799 26.038 1.00 97.88 85 ALA A CA 1
ATOM 706 C C . ALA A 1 85 ? -17.466 -3.891 26.930 1.00 97.88 85 ALA A C 1
ATOM 708 O O . ALA A 1 85 ? -16.433 -3.302 26.613 1.00 97.88 85 ALA A O 1
ATOM 709 N N . ASN A 1 86 ? -17.521 -4.701 27.988 1.00 97.94 86 ASN A N 1
ATOM 710 C CA . ASN A 1 86 ? -16.377 -4.945 28.864 1.00 97.94 86 ASN A CA 1
ATOM 711 C C . ASN A 1 86 ? -15.211 -5.622 28.127 1.00 97.94 86 ASN A C 1
ATOM 713 O O . ASN A 1 86 ? -14.054 -5.274 28.358 1.00 97.94 86 ASN A O 1
ATOM 717 N N . GLN A 1 87 ? -15.488 -6.568 27.225 1.00 97.50 87 GLN A N 1
ATOM 718 C CA . GLN A 1 87 ? -14.448 -7.197 26.403 1.00 97.50 87 GLN A CA 1
ATOM 719 C C . GLN A 1 87 ? -13.788 -6.201 25.447 1.00 97.50 87 GLN A C 1
ATOM 721 O O . GLN A 1 87 ? -12.560 -6.142 25.387 1.00 97.50 87 GLN A O 1
ATOM 726 N N . TYR A 1 88 ? -14.587 -5.393 24.746 1.00 97.56 88 TYR A N 1
ATOM 727 C CA . TYR A 1 88 ? -14.076 -4.346 23.865 1.00 97.56 88 TYR A CA 1
ATOM 728 C C . TYR A 1 88 ? -13.208 -3.343 24.635 1.00 97.56 88 TYR A C 1
ATOM 730 O O . TYR A 1 88 ? -12.080 -3.071 24.232 1.00 97.56 88 TYR A O 1
ATOM 738 N N . MET A 1 89 ? -13.674 -2.879 25.799 1.00 96.31 89 MET A N 1
ATOM 739 C CA . MET A 1 89 ? -12.917 -1.967 26.661 1.00 96.31 89 MET A CA 1
ATOM 740 C C . MET A 1 89 ? -11.585 -2.558 27.131 1.00 96.31 89 MET A C 1
ATOM 742 O O . MET A 1 89 ? -10.576 -1.857 27.114 1.00 96.31 89 MET A O 1
ATOM 746 N N . ARG A 1 90 ? -11.545 -3.842 27.515 1.00 97.25 90 ARG A N 1
ATOM 747 C CA . ARG A 1 90 ? -10.285 -4.514 27.878 1.00 97.25 90 ARG A CA 1
ATOM 748 C C . ARG A 1 90 ? -9.304 -4.552 26.711 1.00 97.25 90 ARG A C 1
ATOM 750 O O . ARG A 1 90 ? -8.145 -4.208 26.905 1.00 97.25 90 ARG A O 1
ATOM 757 N N . CYS A 1 91 ? -9.778 -4.910 25.519 1.00 96.50 91 CYS A N 1
ATOM 758 C CA . CYS A 1 91 ? -8.948 -4.940 24.318 1.00 96.50 91 CYS A CA 1
ATOM 759 C C . CYS A 1 91 ? -8.372 -3.550 23.994 1.00 96.50 91 CYS A C 1
ATOM 761 O O . CYS A 1 91 ? -7.167 -3.409 23.799 1.00 96.50 91 CYS A O 1
ATOM 763 N N . VAL A 1 92 ? -9.206 -2.504 24.028 1.00 95.19 92 VAL A N 1
ATOM 764 C CA . VAL A 1 92 ? -8.770 -1.119 23.780 1.00 95.19 92 VAL A CA 1
ATOM 765 C C . VAL A 1 92 ? -7.756 -0.658 24.825 1.00 95.19 92 VAL A C 1
ATOM 767 O O . VAL A 1 92 ? -6.771 -0.017 24.478 1.00 95.19 92 VAL A O 1
ATOM 770 N N . ASN A 1 93 ? -7.972 -0.975 26.103 1.00 95.31 93 ASN A N 1
ATOM 771 C CA . ASN A 1 93 ? -7.054 -0.579 27.169 1.00 95.31 93 ASN A CA 1
ATOM 772 C C . ASN A 1 93 ? -5.715 -1.316 27.090 1.00 95.31 93 ASN A C 1
ATOM 774 O O . ASN A 1 93 ? -4.687 -0.704 27.351 1.00 95.31 93 ASN A O 1
ATOM 778 N N . GLN A 1 94 ? -5.718 -2.591 26.701 1.00 94.31 94 GLN A N 1
ATOM 779 C CA . GLN A 1 94 ? -4.492 -3.354 26.484 1.00 94.31 94 GLN A CA 1
ATOM 780 C C . GLN A 1 94 ? -3.691 -2.812 25.296 1.00 94.31 94 GLN A C 1
ATOM 782 O O . GLN A 1 94 ? -2.475 -2.754 25.365 1.00 94.31 94 GLN A O 1
ATOM 787 N N . ALA A 1 95 ? -4.365 -2.374 24.232 1.00 89.88 95 ALA A N 1
ATOM 788 C CA . ALA A 1 95 ? -3.718 -1.808 23.050 1.00 89.88 95 ALA A CA 1
ATOM 789 C C . ALA A 1 95 ? -3.161 -0.387 23.245 1.00 89.88 95 ALA A C 1
ATOM 791 O O . ALA A 1 95 ? -2.416 0.099 22.400 1.00 89.88 95 ALA A O 1
ATOM 792 N N . LYS A 1 96 ? -3.577 0.304 24.314 1.00 85.62 96 LYS A N 1
ATOM 793 C CA . LYS A 1 96 ? -3.087 1.641 24.683 1.00 85.62 96 LYS A CA 1
ATOM 794 C C . LYS A 1 96 ? -1.807 1.611 25.522 1.00 85.62 96 LYS A C 1
ATOM 796 O O . LYS A 1 96 ? -1.182 2.662 25.642 1.00 85.62 96 LYS A O 1
ATOM 801 N N . GLN A 1 97 ? -1.510 0.483 26.171 1.00 67.38 97 GLN A N 1
ATOM 802 C CA . GLN A 1 97 ? -0.289 0.282 26.960 1.00 67.38 97 GLN A CA 1
ATOM 803 C C . GLN A 1 97 ? 0.890 0.004 26.035 1.00 67.38 97 GLN A C 1
ATOM 805 O O . GLN A 1 97 ? 1.986 0.506 26.359 1.00 67.38 97 GLN A O 1
#

InterPro domains:
  IPR007964 MICOS complex subunit MIC19/MIC25 [PF05300] (1-51)
  IPR052632 MICOS complex subunit Mic19 [PTHR21588] (1-97)

Radius of gyration: 36.73 Å; chains: 1; bounding box: 71×16×94 Å

Sequence (97 aa):
AKQLEEKDRVIKKQDAFYKEQLARLEERSSEFYKVTTEQYQKAAEEVESKFKRYEFHPVCADLQAKILQCYRQNTQQTLSCSALANQYMRCVNQAKQ

Secondary structure (DSSP, 8-state):
-HHHHHHHHHHHHHHHHHHHHHHHHHHHHHHHHHHHHHHHHHHHHHHHHHH-------TTHHHHHHHHHHHHH-TT-GGGGHHHHHHHHHHHHHHH-

Foldseek 3Di:
DVVVVVVVVVVVVVVVVVVVVVVVVVVVVVVVVVVVVVVVVVVVVVCCVVPVPPPPDPFCVVLVVVLVVQCVVQVVNSVVSVVSVVVSVVRVVVVVD

Organism: Ailuropoda melanoleuca (NCBI:txid9646)